Protein AF-A0AAW1NA05-F1 (afdb_monomer)

Organism: Popillia japonica (NCBI:txid7064)

Foldseek 3Di:
DPDPPPDDLVPDDQLPPLVSNLVNQLVVLLVVLQVVLVVCCVVPVPDPDPVVSVVSSCLRSVLSSVLSSQQSVQLSVVCVVVVDNDLVSNLRSQLRSLVSVCVSVVHPVSSVVSSVVSSVVSSVVSVCVVVVHDPPPDCPDPPCPDDPCNVVDDPDPPDDDPPPDDDDDD

Radius of gyration: 22.19 Å; Cα contacts (8 Å, |Δi|>4): 152; chains: 1; bounding box: 67×46×48 Å

pLDDT: mean 82.51, std 15.46, range [37.16, 96.31]

InterPro domains:
  IPR039205 NADH dehydrogenase [ubiquinone] 1 alpha subcomplex subunit 11 [PTHR21382] (1-162)

Mean predicted aligned error: 10.81 Å

Secondary structure (DSSP, 8-state):
----PPPPTTSS-TTS-HHHHHHHHHHHHHHHHHHHHHHHHHHS----SHHHHHHHHHHHHHHHHHHHHHHHHHHHHHHHHH----HHHHHHHHHHHHHHHHHHHT-HHHHHHHHHHHHHHHHHHHHHHHTT--SS----S--TTT-TTGGGS---TTPPPPTT-PPPP-

Nearest PDB structures (foldseek):
  8esz-assembly1_AM  TM=7.916E-01  e=1.408E-09  Drosophila melanogaster
  6zkd-assembly1_V  TM=8.979E-01  e=4.890E-07  Ovis aries
  8q0m-assembly1_Y  TM=9.214E-01  e=7.528E-07  Bos taurus
  7v2c-assembly1_V  TM=8.992E-01  e=1.105E-06  Sus scrofa
  5gup-assembly1_V  TM=8.717E-01  e=1.701E-06  Sus scrofa

Structure (mmCIF, N/CA/C/O backbone):
data_AF-A0AAW1NA05-F1
#
_entry.id   AF-A0AAW1NA05-F1
#
loop_
_atom_site.group_PDB
_atom_site.id
_atom_site.type_symbol
_atom_site.label_atom_id
_atom_site.label_alt_id
_atom_site.label_comp_id
_atom_site.label_asym_id
_atom_site.label_entity_id
_atom_site.label_seq_id
_atom_site.pdbx_PDB_ins_code
_atom_site.Cartn_x
_atom_site.Cartn_y
_atom_site.Cartn_z
_atom_site.occupancy
_atom_site.B_iso_or_equiv
_atom_site.auth_seq_id
_atom_site.auth_comp_id
_atom_site.auth_asym_id
_atom_site.auth_atom_id
_atom_site.pdbx_PDB_model_num
ATOM 1 N N . MET A 1 1 ? -20.607 -31.675 3.489 1.00 37.16 1 MET A N 1
ATOM 2 C CA . MET A 1 1 ? -19.294 -31.007 3.608 1.00 37.16 1 MET A CA 1
ATOM 3 C C . MET A 1 1 ? -19.595 -29.526 3.703 1.00 37.16 1 MET A C 1
ATOM 5 O O . MET A 1 1 ? -20.176 -29.009 2.763 1.00 37.16 1 MET A O 1
ATOM 9 N N . ALA A 1 2 ? -19.373 -28.896 4.859 1.00 44.84 2 ALA A N 1
ATOM 10 C CA . ALA A 1 2 ? -19.624 -27.464 5.003 1.00 44.84 2 ALA A CA 1
ATOM 11 C C . ALA A 1 2 ? -18.704 -26.717 4.028 1.00 44.84 2 ALA A C 1
ATOM 13 O O . ALA A 1 2 ? -17.492 -26.923 4.050 1.00 44.84 2 ALA A O 1
ATOM 14 N N . GLU A 1 3 ? -19.287 -25.933 3.129 1.00 52.38 3 GLU A N 1
ATOM 15 C CA . GLU A 1 3 ? -18.561 -25.106 2.172 1.00 52.38 3 GLU A CA 1
ATOM 16 C C . GLU A 1 3 ? -17.680 -24.122 2.959 1.00 52.38 3 GLU A C 1
ATOM 18 O O . GLU A 1 3 ? -18.185 -23.262 3.682 1.00 52.38 3 GLU A O 1
ATOM 23 N N . SER A 1 4 ? -16.354 -24.294 2.917 1.00 66.31 4 SER A N 1
ATOM 24 C CA . SER A 1 4 ? -15.445 -23.401 3.636 1.00 66.31 4 SER A CA 1
ATOM 25 C C . SER A 1 4 ? -15.425 -22.053 2.918 1.00 66.31 4 SER A C 1
ATOM 27 O O . SER A 1 4 ? -14.775 -21.917 1.877 1.00 66.31 4 SER A O 1
ATOM 29 N N . LYS A 1 5 ? -16.146 -21.061 3.449 1.00 75.38 5 LYS A N 1
ATOM 30 C CA . LYS A 1 5 ? -16.138 -19.692 2.919 1.00 75.38 5 LYS A CA 1
ATOM 31 C C . LYS A 1 5 ? -14.683 -19.192 2.821 1.00 75.38 5 LYS A C 1
ATOM 33 O O . LYS A 1 5 ? -13.939 -19.331 3.797 1.00 75.38 5 LYS A O 1
ATOM 38 N N . PRO A 1 6 ? -14.243 -18.639 1.674 1.00 81.88 6 PRO A N 1
ATOM 39 C CA . PRO A 1 6 ? -12.905 -18.074 1.567 1.00 81.88 6 PRO A CA 1
ATOM 40 C C . PRO A 1 6 ? -12.753 -16.917 2.561 1.00 81.88 6 PRO A C 1
ATOM 42 O O . PRO A 1 6 ? -13.629 -16.059 2.653 1.00 81.88 6 PRO A O 1
ATOM 45 N N . TYR A 1 7 ? -11.640 -16.908 3.297 1.00 85.94 7 TYR A N 1
ATOM 46 C CA . TYR A 1 7 ? -11.359 -15.897 4.316 1.00 85.94 7 TYR A CA 1
ATOM 47 C C . TYR A 1 7 ? -11.315 -14.495 3.703 1.00 85.94 7 TYR A C 1
ATOM 49 O O . TYR A 1 7 ? -10.561 -14.244 2.757 1.00 85.94 7 TYR A O 1
ATOM 57 N N . HIS A 1 8 ? -12.083 -13.577 4.275 1.00 86.44 8 HIS A N 1
ATOM 58 C CA . HIS A 1 8 ? -12.107 -12.171 3.915 1.00 86.44 8 HIS A CA 1
ATOM 59 C C . HIS A 1 8 ? -11.354 -11.324 4.949 1.00 86.44 8 HIS A C 1
ATOM 61 O O . HIS A 1 8 ? -11.224 -11.683 6.116 1.00 86.44 8 HIS A O 1
ATOM 67 N N . TYR A 1 9 ? -10.843 -10.164 4.529 1.00 84.94 9 TYR A N 1
ATOM 68 C CA . TYR A 1 9 ? -9.992 -9.319 5.377 1.00 84.94 9 TYR A CA 1
ATOM 69 C C . TYR A 1 9 ? -10.665 -8.893 6.697 1.00 84.94 9 TYR A C 1
ATOM 71 O O . TYR A 1 9 ? -10.001 -8.828 7.729 1.00 84.94 9 TYR A O 1
ATOM 79 N N . PHE A 1 10 ? -11.977 -8.636 6.660 1.00 86.19 10 PHE A N 1
ATOM 80 C CA . PHE A 1 10 ? -12.768 -8.173 7.808 1.00 86.19 10 PHE A CA 1
ATOM 81 C C . PHE A 1 10 ? -13.454 -9.303 8.599 1.00 86.19 10 PHE A C 1
ATOM 83 O O . PHE A 1 10 ? -14.293 -9.008 9.443 1.00 86.19 10 PHE A O 1
ATOM 90 N N . ASP A 1 11 ? -13.132 -10.577 8.341 1.00 87.25 11 ASP A N 1
ATOM 91 C CA . ASP A 1 11 ? -13.753 -11.701 9.066 1.00 87.25 11 ASP A CA 1
ATOM 92 C C . ASP A 1 11 ? -13.248 -11.828 10.518 1.00 87.25 11 ASP A C 1
ATOM 94 O O . ASP A 1 11 ? -13.945 -12.383 11.364 1.00 87.25 11 ASP A O 1
ATOM 98 N N . THR A 1 12 ? -12.054 -11.310 10.826 1.00 87.06 12 THR A N 1
ATOM 99 C CA . THR A 1 12 ? -11.485 -11.264 12.188 1.00 87.06 12 THR A CA 1
ATOM 100 C C . THR A 1 12 ? -11.279 -9.820 12.646 1.00 87.06 12 THR A C 1
ATOM 102 O O . THR A 1 12 ? -11.001 -8.942 11.813 1.00 87.06 12 THR A O 1
ATOM 105 N N . PRO A 1 13 ? -11.382 -9.539 13.961 1.00 86.44 13 PRO A N 1
ATOM 106 C CA . PRO A 1 13 ? -11.158 -8.196 14.486 1.00 86.44 13 PRO A CA 1
ATOM 107 C C . PRO A 1 13 ? -9.742 -7.698 14.161 1.00 86.44 13 PRO A C 1
ATOM 109 O O . PRO A 1 13 ? -8.812 -8.469 13.913 1.00 86.44 13 PRO A O 1
ATOM 112 N N . GLU A 1 14 ? -9.571 -6.380 14.077 1.00 82.88 14 GLU A N 1
ATOM 113 C CA . GLU A 1 14 ? -8.258 -5.769 13.832 1.00 82.88 14 GLU A CA 1
ATOM 114 C C . GLU A 1 14 ? -7.284 -6.105 14.975 1.00 82.88 14 GLU A C 1
ATOM 116 O O . GLU A 1 14 ? -7.664 -6.068 16.140 1.00 82.88 14 GLU A O 1
ATOM 121 N N . GLY A 1 15 ? -6.035 -6.448 14.642 1.00 83.00 15 GLY A N 1
ATOM 122 C CA . GLY A 1 15 ? -5.019 -6.914 15.601 1.00 83.00 15 GLY A CA 1
ATOM 123 C C . GLY A 1 15 ? -4.850 -8.438 15.666 1.00 83.00 15 GLY A C 1
ATOM 124 O O . GLY A 1 15 ? -3.761 -8.915 15.995 1.00 83.00 15 GLY A O 1
ATOM 125 N N . GLU A 1 16 ? -5.859 -9.207 15.253 1.00 87.25 16 GLU A N 1
ATOM 126 C CA . GLU A 1 16 ? -5.804 -10.673 15.214 1.00 87.25 16 GLU A CA 1
ATOM 127 C C . GLU A 1 16 ? -5.421 -11.221 13.831 1.00 87.25 16 GLU A C 1
ATOM 129 O O . GLU A 1 16 ? -5.659 -10.596 12.794 1.00 87.25 16 GLU A O 1
ATOM 134 N N . ASP A 1 17 ? -4.815 -12.417 13.820 1.00 87.75 17 ASP A N 1
ATOM 135 C CA . ASP A 1 17 ? -4.534 -13.201 12.608 1.00 87.75 17 ASP A CA 1
ATOM 136 C C . ASP A 1 17 ? -3.835 -12.407 11.477 1.00 87.75 17 ASP A C 1
ATOM 138 O O . ASP A 1 17 ? -4.120 -12.569 10.284 1.00 87.75 17 ASP A O 1
ATOM 142 N N . ILE A 1 18 ? -2.853 -11.572 11.849 1.00 88.25 18 ILE A N 1
ATOM 143 C CA . ILE A 1 18 ? -2.131 -10.651 10.946 1.00 88.25 18 ILE A CA 1
ATOM 144 C C . ILE A 1 18 ? -1.630 -11.365 9.686 1.00 88.25 18 ILE A C 1
ATOM 146 O O . ILE A 1 18 ? -1.773 -10.857 8.575 1.00 88.25 18 ILE A O 1
ATOM 150 N N . PHE A 1 19 ? -1.075 -12.568 9.841 1.00 90.44 19 PHE A N 1
ATOM 151 C CA . PHE A 1 19 ? -0.537 -13.338 8.723 1.00 90.44 19 PHE A CA 1
ATOM 152 C C . PHE A 1 19 ? -1.620 -13.771 7.723 1.00 90.44 19 PHE A C 1
ATOM 154 O O . PHE A 1 19 ? -1.406 -13.690 6.512 1.00 90.44 19 PHE A O 1
ATOM 161 N N . LYS A 1 20 ? -2.805 -14.181 8.196 1.00 89.88 20 LYS A N 1
ATOM 162 C CA . LYS A 1 20 ? -3.915 -14.565 7.310 1.00 89.88 20 LYS A CA 1
ATOM 163 C C . LYS A 1 20 ? -4.432 -13.350 6.545 1.00 89.88 20 LYS A C 1
ATOM 165 O O . LYS A 1 20 ? -4.576 -13.420 5.326 1.00 89.88 20 LYS A O 1
ATOM 170 N N . LYS A 1 21 ? -4.627 -12.219 7.235 1.00 91.50 21 LYS A N 1
ATOM 171 C CA . LYS A 1 21 ? -5.029 -10.948 6.609 1.00 91.50 21 LYS A CA 1
ATOM 172 C C . LYS A 1 21 ? -4.027 -10.492 5.556 1.00 91.50 21 LYS A C 1
ATOM 174 O O . LYS A 1 21 ? -4.422 -10.123 4.452 1.00 91.50 21 LYS A O 1
ATOM 179 N N . LEU A 1 22 ? -2.738 -10.586 5.874 1.00 93.06 22 LEU A N 1
ATOM 180 C CA . LEU A 1 22 ? -1.663 -10.269 4.946 1.00 93.06 22 LEU A CA 1
ATOM 181 C C . LEU A 1 22 ? -1.760 -11.131 3.683 1.00 93.06 22 LEU A C 1
ATOM 183 O O . LEU A 1 22 ? -1.787 -10.591 2.584 1.00 93.06 22 LEU A O 1
ATOM 187 N N . MET A 1 23 ? -1.883 -12.452 3.818 1.00 92.25 23 MET A N 1
ATOM 188 C CA . MET A 1 23 ? -1.957 -13.354 2.662 1.00 92.25 23 MET A CA 1
ATOM 189 C C . MET A 1 23 ? -3.191 -13.113 1.790 1.00 92.25 23 MET A C 1
ATOM 191 O O . MET A 1 23 ? -3.111 -13.221 0.566 1.00 92.25 23 MET A O 1
ATOM 195 N N . VAL A 1 24 ? -4.326 -12.756 2.392 1.00 92.75 24 VAL A N 1
ATOM 196 C CA . VAL A 1 24 ? -5.548 -12.428 1.645 1.00 92.75 24 VAL A CA 1
ATOM 197 C C . VAL A 1 24 ? -5.411 -11.123 0.872 1.00 92.75 24 VAL A C 1
ATOM 199 O O . VAL A 1 24 ? -5.868 -11.061 -0.263 1.00 92.75 24 VAL A O 1
ATOM 202 N N . VAL A 1 25 ? -4.732 -10.118 1.427 1.00 92.69 25 VAL A N 1
ATOM 203 C CA . VAL A 1 25 ? -4.464 -8.847 0.733 1.00 92.69 25 VAL A CA 1
ATOM 204 C C . VAL A 1 25 ? -3.377 -9.002 -0.329 1.00 92.69 25 VAL A C 1
ATOM 206 O O . VAL A 1 25 ? -3.474 -8.420 -1.407 1.00 92.69 25 VAL A O 1
ATOM 209 N N . LEU A 1 26 ? -2.351 -9.812 -0.071 1.00 93.75 26 LEU A N 1
ATOM 210 C CA . LEU A 1 26 ? -1.238 -9.986 -1.000 1.00 93.75 26 LEU A CA 1
ATOM 211 C C . LEU A 1 26 ? -1.642 -10.686 -2.298 1.00 93.75 26 LEU A C 1
ATOM 213 O O . LEU A 1 26 ? -1.096 -10.349 -3.342 1.00 93.75 26 LEU A O 1
ATOM 217 N N . LYS A 1 27 ? -2.606 -11.613 -2.273 1.00 92.19 27 LYS A N 1
ATOM 218 C CA . LYS A 1 27 ? -3.094 -12.302 -3.482 1.00 92.19 27 LYS A CA 1
ATOM 219 C C . LYS A 1 27 ? -3.587 -11.336 -4.578 1.00 92.19 27 LYS A C 1
ATOM 221 O O . LYS A 1 27 ? -3.027 -11.374 -5.675 1.00 92.19 27 LYS A O 1
ATOM 226 N N . PRO A 1 28 ? -4.584 -10.461 -4.332 1.00 92.56 28 PRO A N 1
ATOM 227 C CA . PRO A 1 28 ? -5.039 -9.507 -5.336 1.00 92.56 28 PRO A CA 1
ATOM 228 C C . PRO A 1 28 ? -3.969 -8.461 -5.664 1.00 92.56 28 PRO A C 1
ATOM 230 O O . PRO A 1 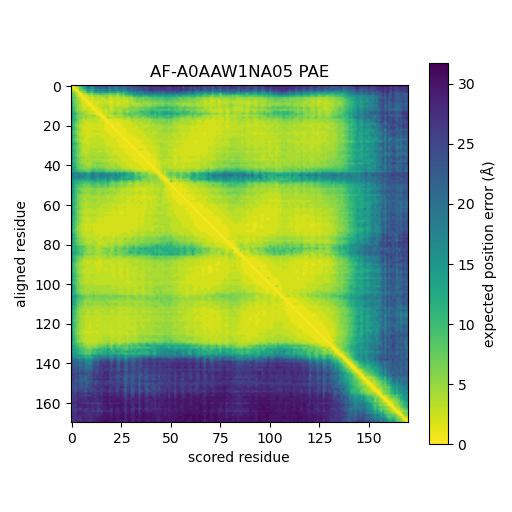28 ? -3.861 -8.071 -6.819 1.00 92.56 28 PRO A O 1
ATOM 233 N N . VAL A 1 29 ? -3.138 -8.044 -4.700 1.00 93.00 29 VAL A N 1
ATOM 234 C CA . VAL A 1 29 ? -2.062 -7.062 -4.942 1.00 93.00 29 VAL A CA 1
ATOM 235 C C . VAL A 1 29 ? -0.962 -7.621 -5.850 1.00 93.00 29 VAL A C 1
ATOM 237 O O . VAL A 1 29 ? -0.473 -6.933 -6.743 1.00 93.00 29 VAL A O 1
ATOM 240 N N . ALA A 1 30 ? -0.578 -8.881 -5.661 1.00 93.38 30 ALA A N 1
ATOM 241 C CA . ALA A 1 30 ? 0.377 -9.545 -6.538 1.00 93.38 30 ALA A CA 1
ATOM 242 C C . ALA A 1 30 ? -0.195 -9.677 -7.955 1.00 93.38 30 ALA A C 1
ATOM 244 O O . ALA A 1 30 ? 0.498 -9.380 -8.928 1.00 93.38 30 ALA A O 1
ATOM 245 N N . LEU A 1 31 ? -1.475 -10.049 -8.075 1.00 93.81 31 LEU A N 1
ATOM 246 C CA . LEU A 1 31 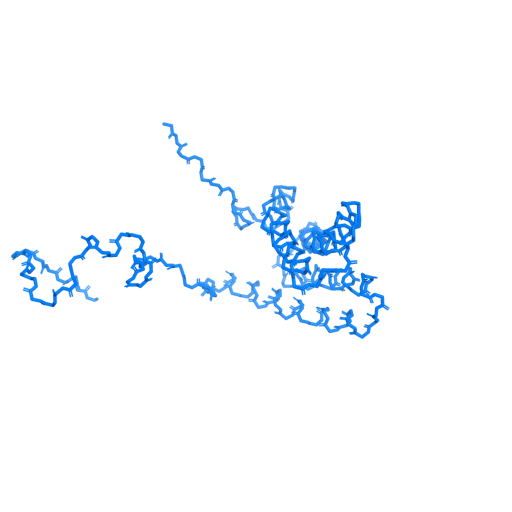? -2.152 -10.150 -9.366 1.00 93.81 31 LEU A CA 1
ATOM 247 C C . LEU A 1 31 ? -2.209 -8.799 -10.090 1.00 93.81 31 LEU A C 1
ATOM 249 O O . LEU A 1 31 ? -1.883 -8.732 -11.274 1.00 93.81 31 LEU A O 1
ATOM 253 N N . THR A 1 32 ? -2.567 -7.715 -9.396 1.00 92.75 32 THR A N 1
ATOM 254 C CA . THR A 1 32 ? -2.598 -6.373 -9.997 1.00 92.75 32 THR A CA 1
ATOM 255 C C . THR A 1 32 ? -1.205 -5.892 -10.386 1.00 92.75 32 THR A C 1
ATOM 257 O O . THR A 1 32 ? -1.051 -5.310 -11.457 1.00 92.75 32 THR A O 1
ATOM 260 N N . GLY A 1 33 ? -0.172 -6.189 -9.593 1.00 91.69 33 GLY A N 1
ATOM 261 C CA . GLY A 1 33 ? 1.212 -5.888 -9.955 1.00 91.69 33 GLY A CA 1
ATOM 262 C C . GLY A 1 33 ? 1.674 -6.633 -11.213 1.00 91.69 33 GLY A C 1
ATOM 263 O O . GLY A 1 33 ? 2.323 -6.043 -12.081 1.00 91.69 33 GLY A O 1
ATOM 264 N N . ILE A 1 34 ? 1.313 -7.912 -11.351 1.00 93.88 34 ILE A N 1
ATOM 265 C CA . ILE A 1 34 ? 1.615 -8.723 -12.542 1.00 93.88 34 ILE A CA 1
ATOM 266 C C . ILE A 1 34 ? 0.843 -8.195 -13.758 1.00 93.88 34 ILE A C 1
ATOM 268 O O . ILE A 1 34 ? 1.406 -8.067 -14.844 1.00 93.88 34 ILE A O 1
ATOM 272 N N . ALA A 1 35 ? -0.427 -7.829 -13.589 1.00 92.81 35 ALA A N 1
ATOM 273 C CA . ALA A 1 35 ? -1.224 -7.237 -14.659 1.00 92.81 35 ALA A CA 1
ATOM 274 C C . ALA A 1 35 ? -0.634 -5.893 -15.121 1.00 92.81 35 ALA A C 1
ATOM 276 O O . ALA A 1 35 ? -0.406 -5.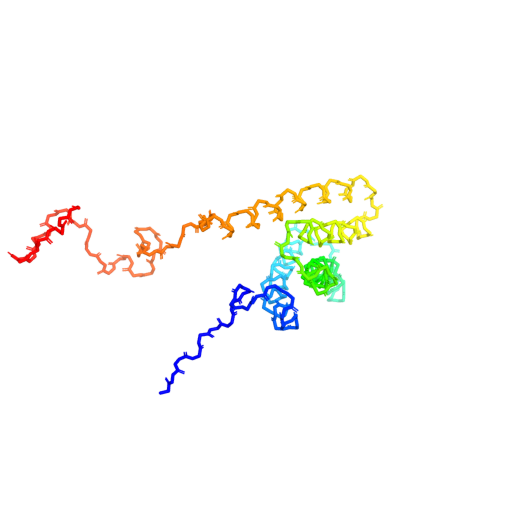696 -16.314 1.00 92.81 35 ALA A O 1
ATOM 277 N N . ALA A 1 36 ? -0.299 -5.001 -14.184 1.00 89.56 36 ALA A N 1
ATOM 278 C CA . ALA A 1 36 ? 0.292 -3.696 -14.479 1.00 89.56 36 ALA A CA 1
ATOM 279 C C . ALA A 1 36 ? 1.649 -3.818 -15.191 1.00 89.56 36 ALA A C 1
ATOM 281 O O . ALA A 1 36 ? 1.911 -3.121 -16.171 1.00 89.56 36 ALA A O 1
ATOM 282 N N . SER A 1 37 ? 2.501 -4.742 -14.743 1.00 90.44 37 SER A N 1
ATOM 283 C CA . SER A 1 37 ? 3.783 -5.012 -15.402 1.00 90.44 37 SER A CA 1
ATOM 284 C C . SER A 1 37 ? 3.613 -5.627 -16.790 1.00 90.44 37 SER A C 1
ATOM 286 O O . SER A 1 37 ? 4.344 -5.245 -17.701 1.00 90.44 37 SER A O 1
ATOM 288 N N . THR A 1 38 ? 2.614 -6.491 -16.989 1.00 91.00 38 THR A N 1
ATOM 289 C CA . THR A 1 38 ? 2.276 -7.035 -18.313 1.00 91.00 38 THR A CA 1
ATOM 290 C C . THR A 1 38 ? 1.865 -5.926 -19.276 1.00 91.00 38 THR A C 1
ATOM 292 O O . THR A 1 38 ? 2.415 -5.837 -20.371 1.00 91.00 38 THR A O 1
ATOM 295 N N . VAL A 1 39 ? 0.975 -5.023 -18.850 1.00 91.44 39 VAL A N 1
ATOM 296 C CA . VAL A 1 39 ? 0.585 -3.850 -19.651 1.00 91.44 39 VAL A CA 1
ATOM 297 C C . VAL A 1 39 ? 1.807 -2.998 -19.992 1.00 91.44 39 VAL A C 1
ATOM 299 O O . VAL A 1 39 ? 1.987 -2.618 -21.144 1.00 91.44 39 VAL A O 1
ATOM 302 N N . ASN A 1 40 ? 2.693 -2.744 -19.028 1.00 88.62 40 ASN A N 1
ATOM 303 C CA . ASN A 1 40 ? 3.899 -1.958 -19.274 1.00 88.62 40 ASN A CA 1
ATOM 304 C C . ASN A 1 40 ? 4.851 -2.621 -20.285 1.00 88.62 40 ASN A C 1
ATOM 306 O O . ASN A 1 40 ? 5.414 -1.938 -21.135 1.00 88.62 40 ASN A O 1
ATOM 310 N N . VAL A 1 41 ? 5.038 -3.940 -20.215 1.00 89.19 41 VAL A N 1
ATOM 311 C CA . VAL A 1 41 ? 5.906 -4.666 -21.154 1.00 89.19 41 VAL A CA 1
ATOM 312 C C . VAL A 1 41 ? 5.313 -4.690 -22.564 1.00 89.19 41 VAL A C 1
ATOM 314 O O . VAL A 1 41 ? 6.064 -4.534 -23.524 1.00 89.19 41 VAL A O 1
ATOM 317 N N . LEU A 1 42 ? 3.989 -4.832 -22.689 1.00 89.69 42 LEU A N 1
ATOM 318 C CA . LEU A 1 42 ? 3.294 -4.833 -23.979 1.00 89.69 42 LEU A CA 1
ATOM 319 C C . LEU A 1 42 ? 3.251 -3.441 -24.625 1.00 89.69 42 LEU A C 1
ATOM 321 O O . LEU A 1 42 ? 3.513 -3.317 -25.818 1.00 89.69 42 LEU A O 1
ATOM 325 N N . CYS A 1 43 ? 2.952 -2.394 -23.851 1.00 90.69 43 CYS A N 1
ATOM 326 C CA . CYS A 1 43 ? 2.859 -1.024 -24.362 1.00 90.69 43 CYS A CA 1
ATOM 327 C C . CYS A 1 43 ? 4.234 -0.382 -24.597 1.00 90.69 43 CYS A C 1
ATOM 329 O O . CYS A 1 43 ? 4.391 0.408 -25.526 1.00 90.69 43 CYS A O 1
ATOM 331 N N . PHE A 1 44 ? 5.234 -0.716 -23.773 1.00 86.31 44 PHE A N 1
ATOM 332 C CA . PHE A 1 44 ? 6.588 -0.162 -23.852 1.00 86.31 44 PHE A CA 1
ATOM 333 C C . PHE A 1 44 ? 7.634 -1.282 -23.971 1.00 86.31 44 PHE A C 1
ATOM 335 O O . PHE A 1 44 ? 8.336 -1.614 -22.998 1.00 86.31 44 PHE A O 1
ATOM 342 N N . PRO A 1 45 ? 7.780 -1.860 -25.178 1.00 77.12 45 PRO A N 1
ATOM 343 C CA . PRO A 1 45 ? 8.697 -2.961 -25.443 1.00 77.12 45 PRO A CA 1
ATOM 344 C C . PRO A 1 45 ? 10.147 -2.460 -25.514 1.00 77.12 45 PRO A C 1
ATOM 346 O O . PRO A 1 45 ? 10.751 -2.349 -26.575 1.00 77.12 45 PRO A O 1
ATOM 349 N N . THR A 1 46 ? 10.726 -2.125 -24.361 1.00 73.69 46 THR A N 1
ATOM 350 C CA . THR A 1 46 ? 12.145 -1.737 -24.248 1.00 73.69 46 THR A CA 1
ATOM 351 C C . THR A 1 46 ? 13.052 -2.868 -23.761 1.00 73.69 46 THR A C 1
ATOM 353 O O . THR A 1 46 ? 14.266 -2.718 -23.800 1.00 73.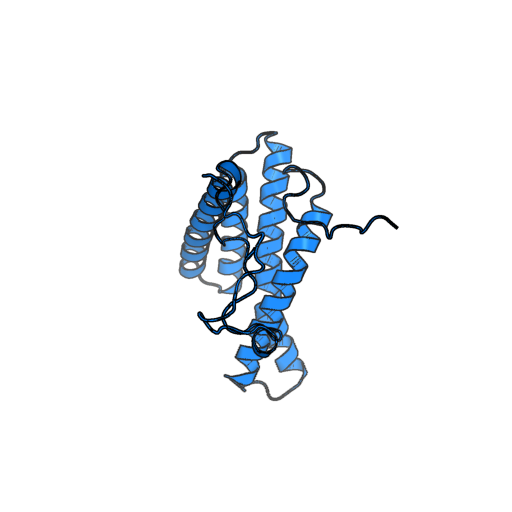69 46 THR A O 1
ATOM 356 N N . ALA A 1 47 ? 12.487 -3.994 -23.308 1.00 77.12 47 ALA A N 1
ATOM 357 C CA . ALA A 1 47 ? 13.261 -5.148 -22.842 1.00 77.12 47 ALA A CA 1
ATOM 358 C C . ALA A 1 47 ? 13.513 -6.110 -24.009 1.00 77.12 47 ALA A C 1
ATOM 360 O O . ALA A 1 47 ? 12.570 -6.487 -24.701 1.00 77.12 47 ALA A O 1
ATOM 361 N N . LYS A 1 48 ? 14.771 -6.503 -24.218 1.00 81.19 48 LYS A N 1
ATOM 362 C CA . LYS A 1 48 ? 15.186 -7.412 -25.301 1.00 81.19 48 LYS A CA 1
ATOM 363 C C . LYS A 1 48 ? 15.446 -8.832 -24.800 1.00 81.19 48 LYS A C 1
ATOM 365 O O . LYS A 1 48 ? 15.417 -9.772 -25.587 1.00 81.19 48 LYS A O 1
ATOM 370 N N . THR A 1 49 ? 15.663 -8.990 -23.494 1.00 89.19 49 THR A N 1
ATOM 371 C CA . THR A 1 49 ? 16.011 -10.271 -22.862 1.00 89.19 49 THR A CA 1
ATOM 372 C C . THR A 1 49 ? 14.971 -10.684 -21.818 1.00 89.19 49 THR A C 1
ATOM 374 O O . THR A 1 49 ? 14.422 -9.835 -21.116 1.00 89.19 49 THR A O 1
ATOM 377 N N . TYR A 1 50 ? 14.751 -11.991 -21.633 1.00 89.06 50 TYR A N 1
ATOM 378 C CA . TYR A 1 50 ? 13.841 -12.528 -20.605 1.00 89.06 50 TYR A CA 1
ATOM 379 C C . TYR A 1 50 ? 14.167 -12.046 -19.180 1.00 89.06 50 TYR A C 1
ATOM 381 O O . TYR A 1 50 ? 13.261 -11.783 -18.392 1.00 89.06 50 TYR A O 1
ATOM 389 N N . LEU A 1 51 ? 15.452 -11.871 -18.857 1.00 91.69 51 LEU A N 1
ATOM 390 C CA . LEU A 1 51 ? 15.889 -11.363 -17.554 1.00 91.69 51 LEU A CA 1
ATOM 391 C C . LEU A 1 51 ? 15.470 -9.901 -17.337 1.00 91.69 51 LEU A C 1
ATOM 393 O O . LEU A 1 51 ? 15.022 -9.542 -16.252 1.00 91.69 51 LEU A O 1
ATOM 397 N N . GLU A 1 52 ? 15.550 -9.066 -18.373 1.00 87.88 52 GLU A N 1
ATOM 398 C CA . GLU A 1 52 ? 15.112 -7.666 -18.311 1.00 87.88 52 GLU A CA 1
ATOM 399 C C . GLU A 1 52 ? 13.592 -7.560 -18.169 1.00 87.88 52 GLU A C 1
ATOM 401 O O . GLU A 1 52 ? 13.094 -6.695 -17.446 1.00 87.88 52 GLU A O 1
ATOM 406 N N . VAL A 1 53 ? 12.850 -8.463 -18.822 1.00 89.19 53 VAL A N 1
ATOM 407 C CA . VAL A 1 53 ? 11.402 -8.585 -18.633 1.00 89.19 53 VAL A CA 1
ATOM 408 C C . VAL A 1 53 ? 11.115 -8.900 -17.169 1.00 89.19 53 VAL A C 1
ATOM 410 O O . VAL A 1 53 ? 10.407 -8.138 -16.517 1.00 89.19 53 VAL A O 1
ATOM 413 N N . PHE A 1 54 ? 11.732 -9.941 -16.606 1.00 90.88 54 PHE A N 1
ATOM 414 C CA . PHE A 1 54 ? 11.541 -10.290 -15.198 1.00 90.88 54 PHE A CA 1
ATOM 415 C C . PHE A 1 54 ? 11.920 -9.145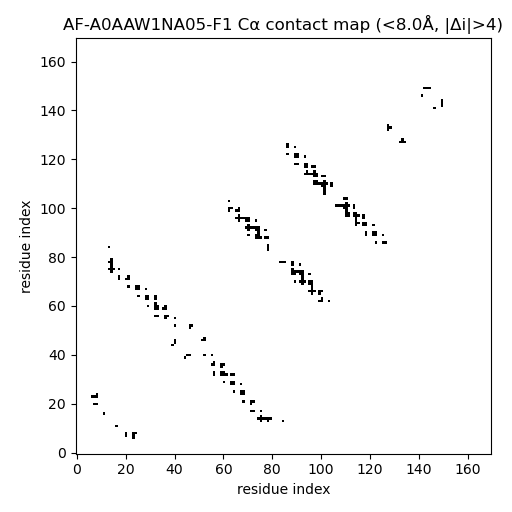 -14.244 1.00 90.88 54 PHE A C 1
ATOM 417 O O . PHE A 1 54 ? 11.181 -8.850 -13.305 1.00 90.88 54 PHE A O 1
ATOM 424 N N . GLY A 1 55 ? 13.015 -8.433 -14.526 1.00 91.12 55 GLY A N 1
ATOM 425 C CA . GLY A 1 55 ? 13.422 -7.245 -13.774 1.00 91.12 55 GLY A CA 1
ATOM 426 C C . GLY A 1 55 ? 12.351 -6.150 -13.757 1.00 91.12 55 GLY A C 1
ATOM 427 O O . GLY A 1 55 ? 12.088 -5.565 -12.708 1.00 91.12 55 GLY A O 1
ATOM 428 N N . LYS A 1 56 ? 11.659 -5.916 -14.879 1.00 87.38 56 LYS A N 1
ATOM 429 C CA . LYS A 1 56 ? 10.521 -4.983 -14.935 1.00 87.38 56 LYS A CA 1
ATOM 430 C C . LYS A 1 56 ? 9.318 -5.477 -14.142 1.00 87.38 56 LYS A C 1
ATOM 432 O O . LYS A 1 56 ? 8.691 -4.682 -13.447 1.00 87.38 56 LYS A O 1
ATOM 437 N N . TYR A 1 57 ? 8.999 -6.769 -14.220 1.00 92.81 57 TYR A N 1
ATOM 438 C CA . TYR A 1 57 ? 7.926 -7.351 -13.410 1.00 92.81 57 TYR A CA 1
ATOM 439 C C . TYR A 1 57 ? 8.204 -7.146 -11.921 1.00 92.81 57 TYR A C 1
ATOM 441 O O . TYR A 1 57 ? 7.347 -6.629 -11.204 1.00 92.81 57 TYR A O 1
ATOM 449 N N . ALA A 1 58 ? 9.420 -7.457 -11.470 1.00 92.50 58 ALA A N 1
ATOM 450 C CA . ALA A 1 58 ? 9.856 -7.228 -10.097 1.00 92.50 58 ALA A CA 1
ATOM 451 C C . ALA A 1 58 ? 9.792 -5.740 -9.708 1.00 92.50 58 ALA A C 1
ATOM 453 O O . ALA A 1 58 ? 9.305 -5.406 -8.629 1.00 92.50 58 ALA A O 1
ATOM 454 N N . TYR A 1 59 ? 10.213 -4.839 -10.601 1.00 90.69 59 TYR A N 1
ATOM 455 C CA . TYR A 1 59 ? 10.236 -3.398 -10.346 1.00 90.69 59 TYR A CA 1
ATOM 456 C C . TYR A 1 59 ? 8.856 -2.805 -10.027 1.00 90.69 59 TYR A C 1
ATOM 458 O O . TYR A 1 59 ? 8.783 -1.901 -9.203 1.00 90.69 59 TYR A O 1
ATOM 466 N N . PHE A 1 60 ? 7.773 -3.307 -10.631 1.00 90.25 60 PHE A N 1
ATOM 467 C CA . PHE A 1 60 ? 6.409 -2.837 -10.341 1.00 90.25 60 PHE A CA 1
ATOM 468 C C . PHE A 1 60 ? 5.706 -3.641 -9.245 1.00 90.25 60 PHE A C 1
ATOM 470 O O . PHE A 1 60 ? 4.981 -3.075 -8.430 1.00 90.25 60 PHE A O 1
ATOM 477 N N . THR A 1 61 ? 5.902 -4.959 -9.213 1.00 93.06 61 THR A N 1
ATOM 478 C CA . THR A 1 61 ? 5.210 -5.839 -8.258 1.00 93.06 61 THR A CA 1
ATOM 479 C C . THR A 1 61 ? 5.732 -5.674 -6.835 1.00 93.06 61 THR A C 1
ATOM 481 O O . THR A 1 61 ? 4.933 -5.555 -5.908 1.00 93.06 61 THR A O 1
AT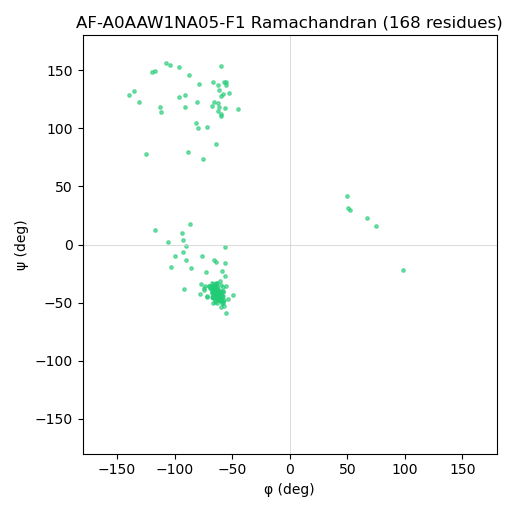OM 484 N N . LEU A 1 62 ? 7.054 -5.627 -6.640 1.00 93.31 62 LEU A N 1
ATOM 485 C CA . LEU A 1 62 ? 7.656 -5.611 -5.305 1.00 93.31 62 LEU A CA 1
ATOM 486 C C . LEU A 1 62 ? 7.268 -4.381 -4.475 1.00 93.31 62 LEU A C 1
ATOM 488 O O . LEU A 1 62 ? 6.903 -4.563 -3.314 1.00 93.31 62 LEU A O 1
ATOM 492 N N . PRO A 1 63 ? 7.278 -3.148 -5.013 1.00 92.88 63 PRO A N 1
ATOM 493 C CA . PRO A 1 63 ? 6.847 -1.978 -4.253 1.00 92.88 63 PRO A CA 1
ATOM 494 C C . PRO A 1 63 ? 5.366 -2.025 -3.890 1.00 92.88 63 PRO A C 1
ATOM 496 O O . PRO A 1 63 ? 5.013 -1.625 -2.787 1.00 92.88 63 PRO A O 1
ATOM 499 N N . LEU A 1 64 ? 4.502 -2.537 -4.775 1.00 93.44 64 LEU A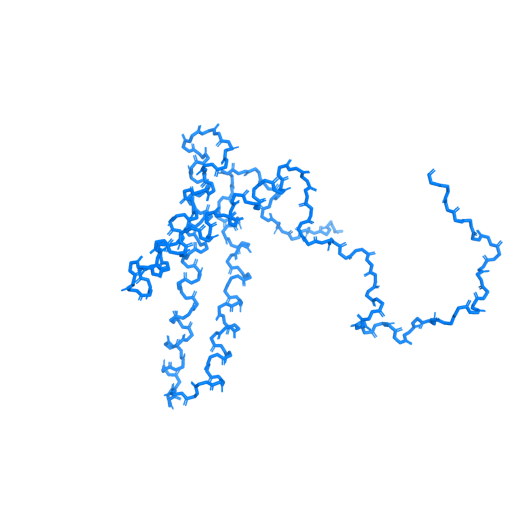 N 1
ATOM 500 C CA . LEU A 1 64 ? 3.067 -2.677 -4.502 1.00 93.44 64 LEU A CA 1
ATOM 501 C C . LEU A 1 64 ? 2.805 -3.674 -3.369 1.00 93.44 64 LEU A C 1
ATOM 503 O O . LEU A 1 64 ? 2.081 -3.368 -2.423 1.00 93.44 64 LEU A O 1
ATOM 507 N N . VAL A 1 65 ? 3.439 -4.847 -3.440 1.00 95.00 65 VAL A N 1
ATOM 508 C CA . VAL A 1 65 ? 3.395 -5.877 -2.391 1.00 95.00 65 VAL A CA 1
ATOM 509 C C . VAL A 1 65 ? 3.967 -5.323 -1.084 1.00 95.00 65 VAL A C 1
ATOM 511 O O . VAL A 1 65 ? 3.348 -5.471 -0.032 1.00 95.00 65 VAL A O 1
ATOM 514 N N . GLY A 1 66 ? 5.110 -4.635 -1.144 1.00 94.50 66 GLY A N 1
ATOM 515 C CA . GLY A 1 66 ? 5.753 -4.000 0.004 1.00 94.50 66 GLY A CA 1
ATOM 516 C C . GLY A 1 66 ? 4.847 -2.970 0.680 1.00 94.50 66 GLY A C 1
ATOM 517 O O . GLY A 1 66 ? 4.601 -3.064 1.880 1.00 94.50 66 GLY A O 1
ATOM 518 N N . ALA A 1 67 ? 4.278 -2.049 -0.094 1.00 95.19 67 ALA A N 1
ATOM 519 C CA . ALA A 1 67 ? 3.360 -1.017 0.378 1.00 95.19 67 ALA A CA 1
ATOM 520 C C . ALA A 1 67 ? 2.106 -1.620 1.041 1.00 95.19 67 ALA A C 1
ATOM 522 O O . ALA A 1 67 ? 1.779 -1.281 2.180 1.00 95.19 67 ALA A O 1
ATOM 523 N N . ALA A 1 68 ? 1.460 -2.590 0.384 1.00 94.00 68 ALA A N 1
ATOM 524 C CA . ALA A 1 68 ? 0.292 -3.278 0.933 1.00 94.00 68 ALA A CA 1
ATOM 525 C C . ALA A 1 68 ? 0.618 -4.059 2.216 1.00 94.00 68 ALA A C 1
ATOM 527 O O . ALA A 1 68 ? -0.142 -4.017 3.184 1.00 94.00 68 ALA A O 1
ATOM 528 N N . SER A 1 69 ? 1.764 -4.745 2.250 1.00 95.56 69 SER A N 1
ATOM 529 C CA . SER A 1 69 ? 2.202 -5.486 3.434 1.00 95.56 69 SER A CA 1
ATOM 530 C C . SER A 1 69 ? 2.465 -4.564 4.621 1.00 95.56 69 SER A C 1
ATOM 532 O O . SER A 1 69 ? 1.975 -4.828 5.718 1.00 95.56 69 SER A O 1
ATOM 534 N N . ALA A 1 70 ? 3.152 -3.441 4.397 1.00 95.81 70 ALA A N 1
ATOM 535 C CA . ALA A 1 70 ? 3.418 -2.455 5.431 1.00 95.81 70 ALA A CA 1
ATOM 536 C C . ALA A 1 70 ? 2.124 -1.854 5.977 1.00 95.81 70 ALA A C 1
ATOM 538 O O . ALA A 1 70 ? 1.989 -1.720 7.190 1.00 95.81 70 ALA A O 1
ATOM 539 N N . PHE A 1 71 ? 1.152 -1.569 5.105 1.00 95.12 71 PHE A N 1
ATOM 540 C CA . PHE A 1 71 ? -0.161 -1.097 5.526 1.00 95.12 71 PHE A CA 1
ATOM 541 C C . PHE A 1 71 ? -0.837 -2.075 6.495 1.00 95.12 71 PHE A C 1
ATOM 543 O O . PHE A 1 71 ? -1.230 -1.669 7.587 1.00 95.12 71 PHE A O 1
ATOM 550 N N . VAL A 1 72 ? -0.948 -3.355 6.117 1.00 93.75 72 VAL A N 1
ATOM 551 C CA . VAL A 1 72 ? -1.619 -4.386 6.930 1.00 93.75 72 VAL A CA 1
ATOM 552 C C . VAL A 1 72 ? -0.877 -4.624 8.242 1.00 93.75 72 VAL A C 1
ATOM 554 O O . VAL A 1 72 ? -1.497 -4.691 9.301 1.00 93.75 72 VAL A O 1
ATOM 557 N N . ILE A 1 73 ? 0.449 -4.736 8.190 1.00 94.62 73 ILE A N 1
ATOM 558 C CA . ILE A 1 73 ? 1.264 -5.013 9.373 1.00 94.62 73 ILE A CA 1
ATOM 559 C C . ILE A 1 73 ? 1.171 -3.848 10.358 1.00 94.62 73 ILE A C 1
ATOM 561 O O . ILE A 1 73 ? 0.886 -4.065 11.530 1.00 94.62 73 ILE A O 1
ATOM 565 N N . ILE A 1 74 ? 1.362 -2.611 9.902 1.00 94.81 74 ILE A N 1
ATOM 566 C CA . ILE A 1 74 ? 1.428 -1.448 10.795 1.00 94.81 74 ILE A CA 1
ATOM 567 C C . ILE A 1 74 ? 0.051 -1.085 11.344 1.00 94.81 74 ILE A C 1
ATOM 569 O O . ILE A 1 74 ? -0.047 -0.723 12.516 1.00 94.81 74 ILE A O 1
ATOM 573 N N . SER A 1 75 ? -1.018 -1.231 10.558 1.00 93.00 75 SER A N 1
ATOM 574 C CA . SER A 1 75 ? -2.374 -0.989 11.058 1.00 93.00 75 SER A CA 1
ATOM 575 C C . SER A 1 75 ? -2.756 -1.981 12.161 1.00 93.00 75 SER A C 1
ATOM 577 O O . SER A 1 75 ? -3.241 -1.559 13.212 1.00 93.00 75 SER A O 1
ATOM 579 N N . ASN A 1 76 ? -2.461 -3.274 11.983 1.00 90.81 76 ASN A N 1
ATOM 580 C CA . ASN A 1 76 ? -2.769 -4.306 12.976 1.00 90.81 76 ASN A CA 1
ATOM 581 C C . ASN A 1 76 ? -1.826 -4.249 14.191 1.00 90.81 76 ASN A C 1
ATOM 583 O O . ASN A 1 76 ? -2.280 -4.380 15.326 1.00 90.81 76 ASN A O 1
ATOM 587 N N . LEU A 1 77 ? -0.529 -3.984 13.990 1.00 90.81 77 LEU A N 1
ATOM 588 C CA . LEU A 1 77 ? 0.408 -3.761 15.098 1.00 90.81 77 LEU A CA 1
ATOM 589 C C . LEU A 1 77 ? 0.030 -2.523 15.917 1.00 90.81 77 LEU A C 1
ATOM 591 O O . LEU A 1 77 ? 0.132 -2.551 17.140 1.00 90.81 77 LEU A O 1
ATOM 595 N N . GLY A 1 78 ? -0.449 -1.459 15.266 1.00 89.31 78 GLY A N 1
ATOM 596 C CA . GLY A 1 78 ? -0.945 -0.263 15.942 1.00 89.31 78 GLY A CA 1
ATOM 597 C C . GLY A 1 78 ? -2.113 -0.567 16.881 1.00 89.31 78 GLY A C 1
ATOM 598 O O . GLY A 1 78 ? -2.140 -0.059 18.002 1.00 89.31 78 GLY A O 1
ATOM 599 N N . VAL A 1 79 ? -3.030 -1.449 16.466 1.00 90.44 79 VAL A N 1
ATOM 600 C CA . VAL A 1 79 ? -4.131 -1.925 17.320 1.00 90.44 79 VAL A CA 1
ATOM 601 C C . VAL A 1 79 ? -3.599 -2.757 18.483 1.00 90.44 79 VAL A C 1
ATOM 603 O O . VAL A 1 79 ? -3.959 -2.476 19.621 1.00 90.44 79 VAL A O 1
ATOM 606 N N . ASN A 1 80 ? -2.682 -3.698 18.243 1.00 88.44 80 ASN A N 1
ATOM 607 C CA . ASN A 1 80 ? -2.095 -4.515 19.312 1.00 88.44 80 ASN A CA 1
ATOM 608 C C . ASN A 1 80 ? -1.296 -3.690 20.329 1.00 88.44 80 ASN A C 1
ATOM 610 O O . ASN A 1 80 ? -1.283 -4.006 21.515 1.00 88.44 80 ASN A O 1
ATOM 614 N N . TYR A 1 81 ? -0.647 -2.611 19.897 1.00 90.25 81 TYR A N 1
ATOM 615 C CA . TYR A 1 81 ? 0.089 -1.739 20.807 1.00 90.25 81 TYR A CA 1
ATOM 616 C C . TYR A 1 81 ? -0.835 -0.804 21.596 1.00 90.25 81 TYR A C 1
ATOM 618 O O . TYR A 1 81 ? -0.652 -0.608 22.795 1.00 90.25 81 TYR A O 1
ATOM 626 N N . ARG A 1 82 ? -1.839 -0.213 20.937 1.00 87.19 82 ARG A N 1
ATOM 627 C CA . ARG A 1 82 ? -2.725 0.786 21.559 1.00 87.19 82 ARG A CA 1
ATOM 628 C C . ARG A 1 82 ? -3.963 0.192 22.220 1.00 87.19 82 ARG A C 1
ATOM 630 O O . ARG A 1 82 ? -4.641 0.922 22.938 1.00 87.19 82 ARG A O 1
ATOM 637 N N . GLN A 1 83 ? -4.270 -1.077 21.948 1.00 87.00 83 GLN A N 1
ATOM 638 C CA . GLN A 1 83 ? -5.479 -1.787 22.383 1.00 87.00 83 GLN A CA 1
ATOM 639 C C . GLN A 1 83 ? -6.768 -1.002 22.063 1.00 87.00 83 GLN A C 1
ATOM 641 O O . GLN A 1 83 ? -7.748 -1.037 22.802 1.00 87.00 83 GLN A O 1
ATOM 646 N N . LYS A 1 84 ? -6.742 -0.228 20.969 1.00 86.69 84 LYS A N 1
ATOM 647 C CA . LYS A 1 84 ? -7.831 0.648 20.512 1.00 86.69 84 LYS A CA 1
ATOM 648 C C . LYS A 1 84 ? -7.961 0.558 19.001 1.00 86.69 84 LYS A C 1
ATOM 650 O O . LYS A 1 84 ? -6.971 0.756 18.292 1.00 86.69 84 LYS A O 1
ATOM 655 N N . ASP A 1 85 ? -9.175 0.312 18.517 1.00 83.75 85 ASP A N 1
ATOM 656 C CA . ASP A 1 85 ? -9.493 0.307 17.087 1.00 83.75 85 ASP A CA 1
ATOM 657 C C . ASP A 1 85 ? -9.893 1.712 16.606 1.00 83.75 85 ASP A C 1
ATOM 659 O O . ASP A 1 85 ? -11.069 2.045 16.455 1.00 83.75 85 ASP A O 1
ATOM 663 N N . ASP A 1 86 ? -8.881 2.552 16.377 1.00 84.88 86 ASP A N 1
ATOM 664 C CA . ASP A 1 86 ? -9.049 3.924 15.898 1.00 84.88 86 ASP A CA 1
ATOM 665 C C . ASP A 1 86 ? -8.619 4.081 14.432 1.00 84.88 86 ASP A C 1
ATOM 667 O O . ASP A 1 86 ? -7.703 3.415 13.936 1.00 84.88 86 ASP A O 1
ATOM 671 N N . LYS A 1 87 ? -9.170 5.105 13.764 1.00 90.75 87 LYS A N 1
ATOM 672 C CA . LYS A 1 87 ? -8.753 5.528 12.410 1.00 90.75 87 LYS A CA 1
ATOM 673 C C . LYS A 1 87 ? -7.258 5.863 12.326 1.00 90.75 87 LYS A C 1
ATOM 675 O O . LYS A 1 87 ? -6.648 5.709 11.274 1.00 90.75 87 LYS A O 1
ATOM 680 N N . LEU A 1 88 ? -6.652 6.276 13.438 1.00 90.69 88 LEU A N 1
ATOM 681 C CA . LEU A 1 88 ? -5.232 6.624 13.527 1.00 90.69 88 LEU A CA 1
ATOM 682 C C . LEU A 1 88 ? -4.297 5.454 13.187 1.00 90.69 88 LEU A C 1
ATOM 684 O O . LEU A 1 88 ? -3.230 5.678 12.624 1.00 90.69 88 LEU A O 1
ATOM 688 N N . ASN A 1 89 ? -4.694 4.211 13.473 1.00 92.38 89 ASN A N 1
ATOM 689 C CA . ASN A 1 89 ? -3.866 3.044 13.151 1.00 92.38 89 ASN A CA 1
ATOM 690 C C . ASN A 1 89 ? -3.817 2.814 11.632 1.00 92.38 89 ASN A C 1
ATOM 692 O O . ASN A 1 89 ? -2.775 2.485 11.069 1.00 92.38 89 ASN A O 1
ATOM 696 N N . TRP A 1 90 ? -4.934 3.077 10.951 1.00 92.31 90 TRP A N 1
ATOM 697 C CA . TRP A 1 90 ? -5.024 3.040 9.492 1.00 92.31 90 TRP A CA 1
ATOM 698 C C . TRP A 1 90 ? -4.251 4.191 8.843 1.00 92.31 90 TRP A C 1
ATOM 700 O O . TRP A 1 90 ? -3.610 3.987 7.815 1.00 92.31 90 TRP A O 1
ATOM 710 N N . VAL A 1 91 ? -4.239 5.374 9.468 1.00 94.44 91 VAL A N 1
ATOM 711 C CA . VAL A 1 91 ? -3.382 6.497 9.050 1.00 94.44 91 VAL A CA 1
ATOM 712 C C . VAL A 1 91 ? -1.902 6.116 9.149 1.00 94.44 91 VAL A C 1
ATOM 714 O O . VAL A 1 91 ? -1.159 6.321 8.195 1.00 94.44 91 VAL A O 1
ATOM 717 N N . ALA A 1 92 ? -1.471 5.508 10.258 1.00 94.69 92 ALA A N 1
ATOM 718 C CA . ALA A 1 92 ? -0.085 5.065 10.424 1.00 94.69 92 ALA A CA 1
ATOM 719 C C . ALA A 1 92 ? 0.323 4.028 9.362 1.00 94.69 92 ALA A C 1
ATOM 721 O O . ALA A 1 92 ? 1.383 4.156 8.747 1.00 94.69 92 ALA A O 1
ATOM 722 N N . GLY A 1 93 ? -0.547 3.049 9.085 1.00 93.88 93 GLY A N 1
ATOM 723 C CA . GLY A 1 93 ? -0.335 2.090 7.998 1.00 93.88 93 GLY A CA 1
ATOM 724 C C . GLY A 1 93 ? -0.245 2.765 6.625 1.00 93.88 93 GLY A C 1
ATOM 725 O O . GLY A 1 93 ? 0.618 2.418 5.818 1.00 93.88 93 GLY A O 1
ATOM 726 N N . ALA A 1 94 ? -1.097 3.759 6.358 1.00 95.06 94 ALA A N 1
ATOM 727 C CA . ALA A 1 94 ? -1.109 4.489 5.092 1.00 95.06 94 ALA A CA 1
ATOM 728 C C . ALA A 1 94 ? 0.156 5.331 4.881 1.00 95.06 94 ALA A C 1
ATOM 730 O O . ALA A 1 94 ? 0.718 5.323 3.786 1.00 95.06 94 ALA A O 1
ATOM 731 N N . LEU A 1 95 ? 0.638 6.004 5.930 1.00 95.56 95 LEU A N 1
ATOM 732 C CA . LEU A 1 95 ? 1.887 6.765 5.892 1.00 95.56 95 LEU A CA 1
ATOM 733 C C . LEU A 1 95 ? 3.089 5.860 5.614 1.00 95.56 95 LEU A C 1
ATOM 735 O O . LEU A 1 95 ? 3.936 6.197 4.790 1.00 95.56 95 LEU A O 1
ATOM 739 N N . ALA A 1 96 ? 3.147 4.689 6.244 1.00 95.56 96 ALA A N 1
ATOM 740 C CA . ALA A 1 96 ? 4.225 3.740 6.000 1.00 95.56 96 ALA A CA 1
ATOM 741 C C . ALA A 1 96 ? 4.194 3.156 4.579 1.00 95.56 96 ALA A C 1
ATOM 743 O O . ALA A 1 96 ? 5.229 3.065 3.920 1.00 95.56 96 ALA A O 1
ATOM 744 N N . SER A 1 97 ? 3.003 2.827 4.073 1.00 94.88 97 SER A N 1
ATOM 745 C CA . SER A 1 97 ? 2.803 2.421 2.678 1.00 94.88 97 SER A CA 1
ATOM 746 C C . SER A 1 97 ? 3.250 3.515 1.696 1.00 94.88 97 SER A C 1
ATOM 748 O O . SER A 1 97 ? 3.975 3.245 0.738 1.00 94.88 97 SER A O 1
ATOM 750 N N . GLY A 1 98 ? 2.885 4.775 1.959 1.00 93.00 98 GLY A N 1
ATOM 751 C CA . GLY A 1 98 ? 3.298 5.921 1.146 1.00 93.00 98 GLY A CA 1
ATOM 752 C C . GLY A 1 98 ? 4.808 6.170 1.183 1.00 93.00 98 GLY A C 1
ATOM 753 O O . GLY A 1 98 ? 5.406 6.466 0.148 1.00 93.00 98 GLY A O 1
ATOM 754 N N . ALA A 1 99 ? 5.453 5.954 2.332 1.00 94.12 99 ALA A N 1
ATOM 755 C CA . ALA A 1 99 ? 6.905 6.045 2.464 1.00 94.12 99 ALA A CA 1
ATOM 756 C C . ALA A 1 99 ? 7.634 5.011 1.588 1.00 94.12 99 ALA A C 1
ATOM 758 O O . ALA A 1 99 ? 8.643 5.345 0.966 1.00 94.12 99 ALA A O 1
ATOM 759 N N . ILE A 1 100 ? 7.101 3.789 1.462 1.00 94.38 100 ILE A N 1
ATOM 760 C CA . ILE A 1 100 ? 7.655 2.761 0.563 1.00 94.38 100 ILE A CA 1
ATOM 761 C C . ILE A 1 100 ? 7.557 3.205 -0.898 1.00 94.38 100 ILE A C 1
ATOM 763 O O . ILE A 1 100 ? 8.526 3.080 -1.646 1.00 94.38 100 ILE A O 1
ATOM 767 N N . VAL A 1 101 ? 6.424 3.784 -1.304 1.00 93.25 101 VAL A N 1
ATOM 768 C CA . VAL A 1 101 ? 6.258 4.332 -2.660 1.00 93.25 101 VAL A CA 1
ATOM 769 C C . VAL A 1 101 ? 7.204 5.514 -2.905 1.00 93.25 101 VAL A C 1
ATOM 771 O O . VAL A 1 101 ? 7.793 5.618 -3.982 1.00 93.25 101 VAL A O 1
ATOM 774 N N . GLY A 1 102 ? 7.421 6.371 -1.906 1.00 91.69 102 GLY A N 1
ATOM 775 C CA . GLY A 1 102 ? 8.413 7.449 -1.967 1.00 91.69 102 GLY A CA 1
ATOM 776 C C . GLY A 1 102 ? 9.845 6.928 -2.125 1.00 91.69 102 GLY A C 1
ATOM 777 O O . GLY A 1 102 ? 10.604 7.435 -2.952 1.00 91.69 102 GLY A O 1
ATOM 778 N N . ALA A 1 103 ? 10.200 5.868 -1.396 1.00 93.62 103 ALA A N 1
ATOM 779 C CA . ALA A 1 103 ? 11.506 5.222 -1.506 1.00 93.62 103 ALA A CA 1
ATOM 780 C C . ALA A 1 103 ? 11.698 4.547 -2.874 1.00 93.62 103 ALA A C 1
ATOM 782 O O . ALA A 1 103 ? 12.768 4.652 -3.473 1.00 93.62 103 ALA A O 1
ATOM 783 N N . TRP A 1 104 ? 10.651 3.910 -3.406 1.00 92.88 104 TRP A N 1
ATOM 784 C CA . TRP A 1 104 ? 10.676 3.283 -4.727 1.00 92.88 104 TRP A CA 1
ATOM 785 C C . TRP A 1 104 ? 10.822 4.301 -5.864 1.00 92.88 104 TRP A C 1
ATOM 787 O O . TRP A 1 104 ? 11.654 4.121 -6.753 1.00 92.88 104 TRP A O 1
ATOM 797 N N . THR A 1 105 ? 10.059 5.395 -5.814 1.00 92.44 105 THR A N 1
ATOM 798 C CA . THR A 1 105 ? 10.122 6.469 -6.822 1.00 92.44 105 THR A CA 1
ATOM 799 C C . THR A 1 105 ? 11.349 7.368 -6.662 1.00 92.44 105 THR A C 1
ATOM 801 O O . THR A 1 105 ? 11.630 8.175 -7.546 1.00 92.44 105 THR A O 1
ATOM 804 N N . ARG A 1 106 ? 12.091 7.232 -5.551 1.00 92.19 106 ARG A N 1
ATOM 805 C CA . ARG A 1 106 ? 13.244 8.070 -5.173 1.00 92.19 106 ARG A CA 1
ATOM 806 C C . ARG A 1 106 ? 12.920 9.570 -5.190 1.00 92.19 106 ARG A C 1
ATOM 808 O O . ARG A 1 106 ? 13.794 10.394 -5.446 1.00 92.19 106 ARG A O 1
ATOM 815 N N . SER A 1 107 ? 11.663 9.927 -4.924 1.00 91.38 107 SER A N 1
ATOM 816 C CA . SER A 1 107 ? 11.181 11.307 -4.946 1.00 91.38 107 SER A CA 1
ATOM 817 C C . SER A 1 107 ? 10.393 11.615 -3.681 1.00 91.38 107 SER A C 1
ATOM 819 O O . SER A 1 107 ? 9.386 10.976 -3.370 1.00 91.38 107 SER A O 1
ATOM 821 N N . THR A 1 108 ? 10.841 12.643 -2.961 1.00 91.31 108 THR A N 1
ATOM 822 C CA . THR A 1 108 ? 10.178 13.129 -1.744 1.00 91.31 108 THR A CA 1
ATOM 823 C C . THR A 1 108 ? 8.804 13.715 -2.047 1.00 91.31 108 THR A C 1
ATOM 825 O O . THR A 1 108 ? 7.869 13.527 -1.273 1.00 91.31 108 THR A O 1
ATOM 828 N N . GLN A 1 109 ? 8.651 14.384 -3.191 1.00 92.25 109 GLN A N 1
ATOM 829 C CA . GLN A 1 109 ? 7.376 14.960 -3.614 1.00 92.25 109 GLN A CA 1
ATOM 830 C C . GLN A 1 109 ? 6.354 13.861 -3.915 1.00 92.25 109 GLN A C 1
ATOM 832 O O . GLN A 1 109 ? 5.254 13.883 -3.365 1.00 92.25 109 GLN A O 1
ATOM 837 N N . ALA A 1 110 ? 6.737 12.867 -4.725 1.00 90.06 110 ALA A N 1
ATOM 838 C CA . ALA A 1 110 ? 5.861 11.744 -5.057 1.00 90.06 110 ALA A CA 1
ATOM 839 C C . ALA A 1 110 ? 5.466 10.947 -3.803 1.00 90.06 110 ALA A C 1
ATOM 841 O O . ALA A 1 110 ? 4.297 10.600 -3.644 1.00 90.06 110 ALA A O 1
ATOM 842 N N . GLY A 1 111 ? 6.410 10.737 -2.877 1.00 90.81 111 GLY A N 1
ATOM 843 C CA . GLY A 1 111 ? 6.143 10.118 -1.578 1.00 90.81 111 GLY A CA 1
ATOM 844 C C . GLY A 1 111 ? 5.134 10.901 -0.736 1.00 90.81 111 GLY A C 1
ATOM 845 O O . GLY A 1 111 ? 4.183 10.316 -0.229 1.00 90.81 111 GLY A O 1
ATOM 846 N N . SER A 1 112 ? 5.275 12.226 -0.636 1.00 92.88 112 SER A N 1
ATOM 847 C CA . SER A 1 112 ? 4.337 13.073 0.117 1.00 92.88 112 SER A CA 1
ATOM 848 C C . SER A 1 112 ? 2.915 13.021 -0.450 1.00 92.88 112 SER A C 1
ATOM 850 O O . SER A 1 112 ? 1.954 12.862 0.305 1.00 92.88 112 SER A O 1
ATOM 852 N N . PHE A 1 113 ? 2.762 13.088 -1.777 1.00 95.25 113 PHE A N 1
ATOM 853 C CA . PHE A 1 113 ? 1.450 12.946 -2.416 1.00 95.25 113 PHE A CA 1
ATOM 854 C C . PHE A 1 113 ? 0.872 11.534 -2.249 1.00 95.25 113 PHE A C 1
ATOM 856 O O . PHE A 1 113 ? -0.325 11.391 -1.990 1.00 95.25 113 PHE A O 1
ATOM 863 N N . ALA A 1 114 ? 1.703 10.491 -2.325 1.00 93.69 114 ALA A N 1
ATOM 864 C CA . ALA A 1 114 ? 1.283 9.117 -2.054 1.00 93.69 114 ALA A CA 1
ATOM 865 C C . ALA A 1 114 ? 0.799 8.949 -0.602 1.00 93.69 114 ALA A C 1
ATOM 867 O O . ALA A 1 114 ? -0.277 8.409 -0.365 1.00 93.69 114 ALA A O 1
ATOM 868 N N . CYS A 1 115 ? 1.534 9.487 0.374 1.00 94.69 115 CYS A N 1
ATOM 869 C CA . CYS A 1 115 ? 1.135 9.485 1.781 1.00 94.69 115 CYS A CA 1
ATOM 870 C C . CYS A 1 115 ? -0.225 10.159 1.994 1.00 94.69 115 CYS A C 1
ATOM 872 O O . CYS A 1 115 ? -1.089 9.592 2.663 1.00 94.69 115 CYS A O 1
ATOM 874 N N . LEU A 1 116 ? -0.439 11.345 1.415 1.00 96.31 116 LEU A N 1
ATOM 875 C CA . LEU A 1 116 ? -1.706 12.072 1.539 1.00 96.31 116 LEU A CA 1
ATOM 876 C C . LEU A 1 116 ? -2.868 11.295 0.914 1.00 96.31 116 LEU A C 1
ATOM 878 O O . LEU A 1 116 ? -3.890 11.079 1.565 1.00 96.31 116 LEU A O 1
ATOM 882 N N . THR A 1 117 ? -2.699 10.830 -0.324 1.00 95.19 117 THR A N 1
ATOM 883 C CA . THR A 1 117 ? -3.746 10.096 -1.052 1.00 95.19 117 THR A CA 1
ATOM 884 C C . THR A 1 117 ? -4.103 8.778 -0.365 1.00 95.19 117 THR A C 1
ATOM 886 O O . THR A 1 117 ? -5.286 8.499 -0.160 1.00 95.19 117 THR A O 1
ATOM 889 N N . PHE A 1 118 ? -3.112 8.001 0.083 1.00 95.75 118 PHE A N 1
ATOM 890 C CA . PHE A 1 118 ? -3.354 6.767 0.832 1.00 95.75 118 PHE A CA 1
ATOM 891 C C . PHE A 1 118 ? -3.987 7.022 2.195 1.00 95.75 118 PHE A C 1
ATOM 893 O O . PHE A 1 118 ? -4.853 6.255 2.607 1.00 95.75 118 PHE A O 1
ATOM 900 N N . THR A 1 119 ? -3.608 8.097 2.886 1.00 95.75 119 THR A N 1
ATOM 901 C CA . THR A 1 119 ? -4.207 8.446 4.181 1.00 95.75 119 THR A CA 1
ATOM 902 C C . THR A 1 119 ? -5.692 8.757 4.027 1.00 95.75 119 THR A C 1
ATOM 904 O O . THR A 1 119 ? -6.513 8.220 4.770 1.00 95.75 119 THR A O 1
ATOM 907 N N . ILE A 1 120 ? -6.053 9.567 3.027 1.00 95.94 120 ILE A N 1
ATOM 908 C CA . ILE A 1 120 ? -7.453 9.889 2.723 1.00 95.94 120 ILE A CA 1
ATOM 909 C C . ILE A 1 120 ? -8.226 8.610 2.384 1.00 95.94 120 ILE A C 1
ATOM 911 O O . ILE A 1 120 ? -9.285 8.363 2.963 1.00 95.94 120 ILE A O 1
ATOM 915 N N . ALA A 1 121 ? -7.679 7.762 1.509 1.00 93.75 121 ALA A N 1
ATOM 916 C CA . ALA A 1 121 ? -8.310 6.502 1.124 1.00 93.75 121 ALA A CA 1
ATOM 917 C C . ALA A 1 121 ? -8.500 5.547 2.317 1.00 93.75 121 ALA A C 1
ATOM 919 O O . ALA A 1 121 ? -9.566 4.948 2.467 1.00 93.75 121 ALA A O 1
ATOM 920 N N . ALA A 1 122 ? -7.503 5.431 3.196 1.00 93.31 122 ALA A N 1
ATOM 921 C CA . ALA A 1 122 ? -7.559 4.572 4.374 1.00 93.31 122 ALA A CA 1
ATOM 922 C C . ALA A 1 122 ? -8.609 5.056 5.384 1.00 93.31 122 ALA A C 1
ATOM 924 O O . ALA A 1 122 ? -9.418 4.263 5.866 1.00 93.31 122 ALA A O 1
ATOM 925 N N . VAL A 1 123 ? -8.646 6.361 5.668 1.00 93.94 123 VAL A N 1
ATOM 926 C CA . VAL A 1 123 ? -9.644 6.955 6.569 1.00 93.94 123 VAL A CA 1
ATOM 927 C C . VAL A 1 123 ? -11.049 6.805 5.999 1.00 93.94 123 VAL A C 1
ATOM 929 O O . VAL A 1 123 ? -11.962 6.425 6.736 1.00 93.94 123 VAL A O 1
ATOM 932 N N . LEU A 1 124 ? -11.222 7.051 4.698 1.00 93.19 124 LEU A N 1
ATOM 933 C CA . LEU A 1 124 ? -12.503 6.885 4.018 1.00 93.19 124 LEU A CA 1
ATOM 934 C C . LEU A 1 124 ? -12.970 5.429 4.081 1.00 93.19 124 LEU A C 1
ATOM 936 O O . LEU A 1 124 ? -14.113 5.170 4.452 1.00 93.19 124 LEU A O 1
ATOM 940 N N . LYS A 1 125 ? -12.080 4.471 3.795 1.00 90.75 125 LYS A N 1
ATOM 941 C CA . LYS A 1 125 ? -12.410 3.044 3.856 1.00 90.75 125 LYS A CA 1
ATOM 942 C C . LYS A 1 125 ? -12.768 2.608 5.273 1.00 90.75 125 LYS A C 1
ATOM 944 O O . LYS A 1 125 ? -13.783 1.938 5.444 1.00 90.75 125 LYS A O 1
ATOM 949 N N . LYS A 1 126 ? -11.996 3.010 6.289 1.00 90.12 126 LYS A N 1
ATOM 950 C CA . LYS A 1 126 ? -12.312 2.688 7.690 1.00 90.12 126 LYS A CA 1
ATOM 951 C C . LYS A 1 126 ? -13.641 3.306 8.113 1.00 90.12 126 LYS A C 1
ATOM 953 O O . LYS A 1 126 ? -14.428 2.642 8.777 1.00 90.12 126 LYS A O 1
ATOM 958 N N . HIS A 1 127 ? -13.920 4.542 7.700 1.00 91.44 127 HIS A N 1
ATOM 959 C CA . HIS A 1 127 ? -15.192 5.191 8.001 1.00 91.44 127 HIS A CA 1
ATOM 960 C C . HIS A 1 127 ? -16.379 4.490 7.335 1.00 91.44 127 HIS A C 1
ATOM 962 O O . HIS A 1 127 ? -17.390 4.271 7.992 1.00 91.44 127 HIS A O 1
ATOM 968 N N . ALA A 1 128 ? -16.236 4.089 6.071 1.00 89.19 128 ALA A N 1
ATOM 969 C CA . ALA A 1 128 ? -17.262 3.337 5.361 1.00 89.19 128 ALA A CA 1
ATOM 970 C C . ALA A 1 128 ? -17.561 2.002 6.056 1.00 89.19 128 ALA A C 1
ATOM 972 O O . ALA A 1 128 ? -18.721 1.684 6.282 1.00 89.19 128 ALA A O 1
ATOM 973 N N . VAL A 1 129 ? -16.526 1.265 6.475 1.00 87.88 129 VAL A N 1
ATOM 974 C CA . VAL A 1 129 ? -16.693 0.002 7.215 1.00 87.88 129 VAL A CA 1
ATOM 975 C C . VAL A 1 129 ? -17.401 0.230 8.555 1.00 87.88 129 VAL A C 1
ATOM 977 O O . VAL A 1 129 ? -18.319 -0.512 8.882 1.00 87.88 129 VAL A O 1
ATOM 980 N N . GLN A 1 130 ? -17.033 1.275 9.304 1.00 88.31 130 GLN A N 1
ATOM 981 C CA . GLN A 1 130 ? -17.672 1.603 10.587 1.00 88.31 130 GLN A CA 1
ATOM 982 C C . GLN A 1 130 ? -19.151 1.991 10.446 1.00 88.31 130 GLN A C 1
ATOM 984 O O . GLN A 1 130 ? -19.946 1.671 11.322 1.00 88.31 130 GLN A O 1
ATOM 989 N N . ASN A 1 131 ? -19.522 2.655 9.350 1.00 88.25 131 ASN A N 1
ATOM 990 C CA . ASN A 1 131 ? -20.901 3.069 9.088 1.00 88.25 131 ASN A CA 1
ATOM 991 C C . ASN A 1 131 ? -21.716 2.014 8.316 1.00 88.25 131 ASN A C 1
ATOM 993 O O . ASN A 1 131 ? -22.874 2.266 7.990 1.00 88.25 131 ASN A O 1
ATOM 997 N N . GLY A 1 132 ? -21.116 0.875 7.951 1.00 83.19 132 GLY A N 1
ATOM 998 C CA . GLY A 1 132 ? -21.757 -0.132 7.101 1.00 83.19 132 GLY A CA 1
ATOM 999 C C . GLY A 1 132 ? -22.018 0.331 5.661 1.00 83.19 132 GLY A C 1
ATOM 1000 O O . GLY A 1 132 ? -22.902 -0.197 4.996 1.00 83.19 132 GLY A O 1
ATOM 1001 N N . TRP A 1 133 ? -21.282 1.327 5.159 1.00 83.56 133 TRP A N 1
ATOM 1002 C CA . TRP A 1 133 ? -21.429 1.813 3.786 1.00 83.56 133 TRP A CA 1
ATOM 1003 C C . TRP A 1 133 ? -20.682 0.911 2.799 1.00 83.56 133 TRP A C 1
ATOM 1005 O O . TRP A 1 133 ? -19.457 0.757 2.865 1.00 83.56 133 TRP A O 1
ATOM 1015 N N . SER A 1 134 ? -21.403 0.368 1.820 1.00 75.00 134 SER A N 1
ATOM 1016 C CA . SER A 1 134 ? -20.818 -0.336 0.680 1.00 75.00 134 SER A CA 1
ATOM 1017 C C . SER A 1 134 ? -20.349 0.676 -0.374 1.00 75.00 134 SER A C 1
ATOM 1019 O O . SER A 1 134 ? -21.157 1.250 -1.099 1.00 75.00 134 SER A O 1
ATOM 1021 N N . ILE A 1 135 ? -19.035 0.913 -0.467 1.00 70.62 135 ILE A N 1
ATOM 1022 C CA . ILE A 1 135 ? -18.447 1.805 -1.495 1.00 70.62 135 ILE A CA 1
ATOM 1023 C C . ILE A 1 135 ? -18.681 1.241 -2.906 1.00 70.62 135 ILE A C 1
ATOM 1025 O O . ILE A 1 135 ? -18.847 1.987 -3.864 1.00 70.62 135 ILE A O 1
ATOM 1029 N N . ILE A 1 136 ? -18.687 -0.087 -3.014 1.00 68.19 136 ILE A N 1
ATOM 1030 C CA . ILE A 1 136 ? -19.051 -0.822 -4.219 1.00 68.19 136 ILE A CA 1
ATOM 1031 C C . ILE A 1 136 ? -20.356 -1.531 -3.860 1.00 68.19 136 ILE A C 1
ATOM 1033 O O . ILE A 1 136 ? -20.335 -2.293 -2.889 1.00 68.19 136 ILE A O 1
ATOM 1037 N N . PRO A 1 137 ? -21.479 -1.258 -4.544 1.00 67.06 137 PRO A N 1
ATOM 1038 C CA . PRO A 1 137 ? -22.702 -2.009 -4.309 1.00 67.06 137 PRO A CA 1
ATOM 1039 C C . PRO A 1 137 ? -22.413 -3.488 -4.573 1.00 67.06 137 PRO A C 1
ATOM 1041 O O . PRO A 1 137 ? -21.828 -3.830 -5.601 1.00 67.06 137 PRO A O 1
ATOM 1044 N N . GLU A 1 138 ? -22.774 -4.365 -3.637 1.00 62.06 138 GLU A N 1
ATOM 104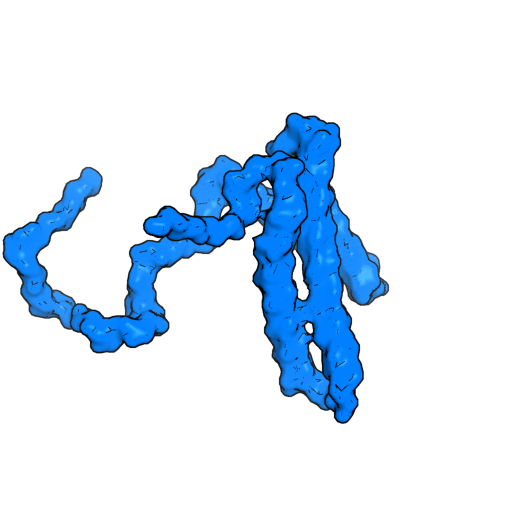5 C CA . GLU A 1 138 ? -22.766 -5.799 -3.913 1.00 62.06 138 GLU A CA 1
ATOM 1046 C C . GLU A 1 138 ? -23.783 -6.041 -5.032 1.00 62.06 138 GLU A C 1
ATOM 1048 O O . GLU A 1 138 ? -24.976 -5.777 -4.868 1.00 62.06 138 GLU A O 1
ATOM 1053 N N . GLU A 1 139 ? -23.307 -6.473 -6.202 1.00 54.28 139 GLU A N 1
ATOM 1054 C CA . GLU A 1 139 ? -24.165 -6.900 -7.304 1.00 54.28 139 GLU A CA 1
ATOM 1055 C C . GLU A 1 139 ? -24.952 -8.137 -6.857 1.00 54.28 139 GLU A C 1
ATOM 1057 O O . GLU A 1 139 ? -24.566 -9.272 -7.108 1.00 54.28 139 GLU A O 1
ATOM 1062 N N . ASN A 1 140 ? -26.097 -7.919 -6.214 1.00 48.03 140 ASN A N 1
ATOM 1063 C CA . ASN A 1 140 ? -27.148 -8.929 -6.100 1.00 48.03 140 ASN A CA 1
ATOM 1064 C C . ASN A 1 140 ? -28.095 -8.878 -7.315 1.00 48.03 140 ASN A C 1
ATOM 1066 O O . ASN A 1 140 ? -29.220 -9.374 -7.293 1.00 48.03 140 ASN A O 1
ATOM 1070 N N . HIS A 1 141 ? -27.636 -8.248 -8.396 1.00 51.62 141 HIS A N 1
ATOM 1071 C CA . HIS A 1 141 ? -28.355 -8.118 -9.646 1.00 51.62 141 HIS A CA 1
ATOM 1072 C C . HIS A 1 141 ? -27.613 -8.950 -10.681 1.00 51.62 141 HIS A C 1
ATOM 1074 O O . HIS A 1 141 ? -26.488 -8.623 -11.045 1.00 51.62 141 HIS A O 1
ATOM 1080 N N . ASN A 1 142 ? -28.252 -10.020 -11.162 1.00 50.72 142 ASN A N 1
ATOM 1081 C CA . ASN A 1 142 ? -27.838 -10.696 -12.390 1.00 50.72 142 ASN A CA 1
ATOM 1082 C C . ASN A 1 142 ? -27.548 -9.609 -13.437 1.00 50.72 142 ASN A C 1
ATOM 1084 O O . ASN A 1 142 ? -28.483 -8.867 -13.753 1.00 50.72 142 ASN A O 1
ATOM 1088 N N . PRO A 1 143 ? -26.307 -9.457 -13.940 1.00 50.59 143 PRO A N 1
ATOM 1089 C CA . PRO A 1 143 ? -25.992 -8.333 -14.798 1.00 50.59 143 PRO A CA 1
ATOM 1090 C C . PRO A 1 143 ? -26.897 -8.374 -16.029 1.00 50.59 143 PRO A C 1
ATOM 1092 O O . PRO A 1 143 ? -26.810 -9.278 -16.869 1.00 50.59 143 PRO A O 1
ATOM 1095 N N . ILE A 1 144 ? -27.786 -7.380 -16.099 1.00 53.69 144 ILE A N 1
ATOM 1096 C CA . ILE A 1 144 ? -28.693 -7.109 -17.220 1.00 53.69 144 ILE A CA 1
ATOM 1097 C C . ILE A 1 144 ? -27.863 -6.692 -18.450 1.00 53.69 144 ILE A C 1
ATOM 1099 O O . ILE A 1 144 ? -28.335 -6.717 -19.569 1.00 53.69 144 ILE A O 1
ATOM 1103 N N . PHE A 1 145 ? -26.579 -6.370 -18.315 1.00 48.91 145 PHE A N 1
ATOM 1104 C CA . PHE A 1 145 ? -25.704 -6.195 -19.471 1.00 48.91 145 PHE A CA 1
ATOM 1105 C C . PHE A 1 145 ? -24.374 -6.905 -19.211 1.00 48.91 145 PHE A C 1
ATOM 1107 O O . PHE A 1 145 ? -23.799 -6.773 -18.137 1.00 48.91 145 PHE A O 1
ATOM 1114 N N . ALA A 1 146 ? -23.922 -7.692 -20.195 1.00 52.50 146 ALA A N 1
ATOM 1115 C CA . ALA A 1 146 ? -22.679 -8.480 -20.198 1.00 52.50 146 ALA A CA 1
ATOM 1116 C C . ALA A 1 146 ? -22.620 -9.780 -19.357 1.00 52.50 146 ALA A C 1
ATOM 1118 O O . ALA A 1 146 ? -21.534 -10.333 -19.182 1.00 52.50 146 ALA A O 1
ATOM 1119 N N . SER A 1 147 ? -23.744 -10.354 -18.906 1.00 57.28 147 SER A N 1
ATOM 1120 C CA . SER A 1 147 ? -23.720 -11.735 -18.390 1.00 57.28 147 SER A CA 1
ATOM 1121 C C . SER A 1 147 ? -23.710 -12.764 -19.535 1.00 57.28 147 SER A C 1
ATOM 1123 O O . SER A 1 147 ? -24.467 -12.652 -20.498 1.00 57.28 147 SER A O 1
ATOM 1125 N N . VAL A 1 148 ? -22.896 -13.823 -19.419 1.00 58.97 148 VAL A N 1
ATOM 1126 C CA . VAL A 1 148 ? -22.860 -14.959 -20.379 1.00 58.97 148 VAL A CA 1
ATOM 1127 C C . VAL A 1 148 ? -24.228 -15.660 -20.485 1.00 58.97 148 VAL A C 1
ATOM 1129 O O . VAL A 1 148 ? -24.548 -16.300 -21.484 1.00 58.97 148 VAL A O 1
ATOM 1132 N N . HIS A 1 149 ? -25.058 -15.509 -19.451 1.00 56.22 149 HIS A N 1
ATOM 1133 C CA . HIS A 1 149 ? -26.415 -16.041 -19.372 1.00 56.22 149 HIS A CA 1
ATOM 1134 C C . HIS A 1 149 ? -27.485 -15.052 -19.845 1.00 56.22 149 HIS A C 1
ATOM 1136 O O . HIS A 1 149 ? -28.639 -15.444 -19.974 1.00 56.22 149 HIS A O 1
ATOM 1142 N N . GLY A 1 150 ? -27.126 -13.802 -20.139 1.00 60.75 150 GLY A N 1
ATOM 1143 C CA . GLY A 1 150 ? -28.053 -12.772 -20.589 1.00 60.75 150 GLY A CA 1
ATOM 1144 C C . GLY A 1 150 ? -28.884 -13.191 -21.810 1.00 60.75 150 GLY A C 1
ATOM 1145 O O . GLY A 1 150 ? -30.108 -13.114 -21.746 1.00 60.75 150 GLY A O 1
ATOM 1146 N N . PRO A 1 151 ? -28.283 -13.762 -22.869 1.00 61.78 151 PRO A N 1
ATOM 1147 C CA . PRO A 1 151 ? -29.039 -14.249 -24.024 1.00 61.78 151 PRO A CA 1
ATOM 1148 C C . PRO A 1 151 ? -30.004 -15.410 -23.723 1.00 61.78 151 PRO A C 1
ATOM 1150 O O . PRO A 1 151 ? -30.838 -15.731 -24.562 1.00 61.78 151 PRO A O 1
ATOM 1153 N N . ARG A 1 152 ? -29.876 -16.084 -22.566 1.00 59.59 152 ARG A N 1
ATOM 1154 C CA . ARG A 1 152 ? -30.759 -17.197 -22.164 1.00 59.59 152 ARG A CA 1
ATOM 1155 C C . ARG A 1 152 ? -32.028 -16.727 -21.461 1.00 59.59 152 ARG A C 1
ATOM 1157 O O . ARG A 1 152 ? -32.986 -17.492 -21.377 1.00 59.59 152 ARG A O 1
ATOM 1164 N N . TYR A 1 153 ? -32.032 -15.508 -20.934 1.00 63.03 153 TYR A N 1
ATOM 1165 C CA . TYR A 1 153 ? -33.234 -14.905 -20.381 1.00 63.03 153 TYR A CA 1
ATOM 1166 C C . TYR A 1 153 ? -33.983 -14.185 -21.503 1.00 63.03 153 TYR A C 1
ATOM 1168 O O . TYR A 1 153 ? -33.368 -13.705 -22.447 1.00 63.03 153 TYR A O 1
ATOM 1176 N N . ASP A 1 154 ? -35.310 -14.178 -21.442 1.00 60.72 154 ASP A N 1
ATOM 1177 C CA . ASP A 1 154 ? -36.167 -13.457 -22.384 1.00 60.72 154 ASP A CA 1
ATOM 1178 C C . ASP A 1 154 ? -36.537 -12.109 -21.757 1.00 60.72 154 ASP A C 1
ATOM 1180 O O . ASP A 1 154 ? -36.991 -12.054 -20.612 1.00 60.72 154 ASP A O 1
ATOM 1184 N N . TRP A 1 155 ? -36.284 -11.036 -22.501 1.00 62.03 155 TRP A N 1
ATOM 1185 C CA . TRP A 1 155 ? -36.290 -9.637 -22.062 1.00 62.03 155 TRP A CA 1
ATOM 1186 C C . TRP A 1 155 ? -37.529 -8.906 -22.566 1.00 62.03 155 TRP A C 1
ATOM 1188 O O . TRP A 1 155 ? -37.666 -7.695 -22.391 1.00 62.03 155 TRP A O 1
ATOM 1198 N N . THR A 1 156 ? -38.414 -9.624 -23.255 1.00 67.62 156 THR A N 1
ATOM 1199 C CA . THR A 1 156 ? -39.632 -9.051 -23.795 1.00 67.62 156 THR A CA 1
ATOM 1200 C C . THR A 1 156 ? -40.553 -8.613 -22.655 1.00 67.62 156 THR A C 1
ATOM 1202 O O . THR A 1 156 ? -40.970 -9.401 -21.805 1.00 67.62 156 THR A O 1
ATOM 1205 N N . LEU A 1 157 ? -40.910 -7.323 -22.651 1.00 58.38 157 LEU A N 1
ATOM 1206 C CA . LEU A 1 157 ? -41.888 -6.731 -21.724 1.00 58.38 157 LEU A CA 1
ATOM 1207 C C . LEU A 1 157 ? -43.263 -7.429 -21.762 1.00 58.38 157 LEU A C 1
ATOM 1209 O O . LEU A 1 157 ? -44.085 -7.217 -20.876 1.00 58.38 157 LEU A O 1
ATOM 1213 N N . THR A 1 158 ? -43.520 -8.225 -22.800 1.00 55.31 158 THR A N 1
ATOM 1214 C CA . THR A 1 158 ? -44.789 -8.891 -23.105 1.00 55.31 158 THR A CA 1
ATOM 1215 C C . THR A 1 158 ? -44.899 -10.303 -22.539 1.00 55.31 158 THR A C 1
ATOM 1217 O O . THR A 1 158 ? -45.886 -10.983 -22.814 1.00 55.31 158 THR A O 1
ATOM 1220 N N . LYS A 1 159 ? -43.916 -10.786 -21.771 1.00 62.97 159 LYS A N 1
ATOM 1221 C CA . LYS A 1 159 ? -44.020 -12.110 -21.156 1.00 62.97 159 LYS A CA 1
ATOM 1222 C C . LYS A 1 159 ? -45.117 -12.107 -20.091 1.00 62.97 159 LYS A C 1
ATOM 1224 O O . LYS A 1 159 ? -45.021 -11.384 -19.098 1.00 62.97 159 LYS A O 1
ATOM 1229 N N . GLU A 1 160 ? -46.142 -12.938 -20.280 1.00 54.00 160 GLU A N 1
ATOM 1230 C CA . GLU A 1 160 ? -47.159 -13.168 -19.255 1.00 54.00 160 GLU A CA 1
ATOM 1231 C C . GLU A 1 160 ? -46.473 -13.643 -17.971 1.00 54.00 160 GLU A C 1
ATOM 1233 O O . GLU A 1 160 ? -45.796 -14.677 -17.934 1.00 54.00 160 GLU A O 1
ATOM 1238 N N . ARG A 1 161 ? -46.603 -12.852 -16.903 1.00 65.44 161 ARG A N 1
ATOM 1239 C CA . ARG A 1 161 ? -46.156 -13.274 -15.577 1.00 65.44 161 ARG A CA 1
ATOM 1240 C C . ARG A 1 161 ? -47.046 -14.441 -15.136 1.00 65.44 161 ARG A C 1
ATOM 1242 O O . ARG A 1 161 ? -48.255 -14.385 -15.368 1.00 65.44 161 ARG A O 1
ATOM 1249 N N . PRO A 1 162 ? -46.495 -15.491 -14.499 1.00 65.62 162 PRO A N 1
ATOM 1250 C CA . PRO A 1 162 ? -47.316 -16.573 -13.971 1.00 65.62 162 PRO A CA 1
ATOM 1251 C C . PRO A 1 162 ? -48.374 -15.982 -13.035 1.00 65.62 162 PRO A C 1
ATOM 1253 O O . PRO A 1 162 ? -48.069 -15.088 -12.244 1.00 65.62 162 PRO A O 1
ATOM 1256 N N . ARG A 1 163 ? -49.611 -16.483 -13.139 1.00 52.78 163 ARG A N 1
ATOM 1257 C CA . ARG A 1 163 ? -50.856 -15.906 -12.585 1.00 52.78 163 ARG A CA 1
ATOM 1258 C C . ARG A 1 163 ? -50.863 -15.655 -11.062 1.00 52.78 163 ARG A C 1
ATOM 1260 O O . ARG A 1 163 ? -51.826 -15.111 -10.538 1.00 52.78 163 ARG A O 1
ATOM 1267 N N . ASN A 1 164 ? -49.787 -16.014 -10.366 1.00 64.12 164 ASN A N 1
ATOM 1268 C CA . ASN A 1 164 ? -49.653 -16.008 -8.914 1.00 64.12 164 ASN A CA 1
ATOM 1269 C C . ASN A 1 164 ? -48.557 -15.031 -8.430 1.00 64.12 164 ASN A C 1
ATOM 1271 O O . ASN A 1 164 ? -48.120 -15.124 -7.287 1.00 64.12 164 ASN A O 1
ATOM 1275 N N . TRP A 1 165 ? -48.051 -14.141 -9.293 1.00 56.38 165 TRP A N 1
ATOM 1276 C CA . TRP A 1 165 ? -46.993 -13.195 -8.928 1.00 56.38 165 TRP A CA 1
ATOM 1277 C C . TRP A 1 165 ? -47.556 -11.990 -8.161 1.00 56.38 165 TRP A C 1
ATOM 1279 O O . TRP A 1 165 ? -48.070 -11.047 -8.762 1.00 56.38 165 TRP A O 1
ATOM 1289 N N . THR A 1 166 ? -47.434 -11.998 -6.835 1.00 60.09 166 THR A N 1
ATOM 1290 C CA . THR A 1 166 ? -47.663 -10.820 -5.987 1.00 60.09 166 THR A CA 1
ATOM 1291 C C . THR A 1 166 ? -46.351 -10.061 -5.808 1.00 60.09 166 THR A C 1
ATOM 1293 O O . THR A 1 166 ? -45.392 -10.603 -5.259 1.00 60.09 166 THR A O 1
ATOM 1296 N N . SER A 1 167 ? -46.293 -8.808 -6.264 1.00 54.09 167 SER A N 1
ATOM 1297 C CA . SER A 1 167 ? -45.239 -7.879 -5.844 1.00 54.09 167 SER A CA 1
ATOM 1298 C C . SER A 1 167 ? -45.373 -7.688 -4.333 1.00 54.09 167 SER A C 1
ATOM 1300 O O . SER A 1 167 ? -46.440 -7.277 -3.883 1.00 54.09 167 SER A O 1
ATOM 1302 N N . GLY A 1 168 ? -44.349 -8.058 -3.561 1.00 45.44 168 GLY A N 1
ATOM 1303 C CA . GLY A 1 168 ? -44.363 -7.900 -2.105 1.00 45.44 168 GLY A CA 1
ATOM 1304 C C . GLY A 1 168 ? -44.640 -6.450 -1.702 1.00 45.44 168 GLY A C 1
ATOM 1305 O O . GLY A 1 168 ? -44.163 -5.531 -2.368 1.00 45.44 168 GLY A O 1
ATOM 1306 N N . GLU A 1 169 ? -45.450 -6.273 -0.655 1.00 39.94 169 GLU A N 1
ATOM 1307 C CA . GLU A 1 169 ? -45.714 -4.981 -0.010 1.00 39.94 169 GLU A CA 1
ATOM 1308 C C . GLU A 1 169 ? -44.407 -4.335 0.472 1.00 39.94 169 GLU A C 1
ATOM 1310 O O . GLU A 1 169 ? -43.507 -5.027 0.956 1.00 39.94 169 GLU A O 1
ATOM 1315 N N . ASN A 1 170 ? -44.327 -3.013 0.293 1.00 38.69 170 ASN A N 1
ATOM 1316 C CA . ASN A 1 170 ? -43.248 -2.154 0.787 1.00 38.69 170 ASN A CA 1
ATOM 1317 C C . ASN A 1 170 ? -43.281 -2.019 2.311 1.00 38.69 170 ASN A C 1
ATOM 1319 O O . ASN A 1 170 ? -44.402 -1.881 2.851 1.00 38.69 170 ASN A O 1
#

Solvent-accessible surface area (backbone atoms only — not comparable to full-atom values): 9803 Å² total; per-residue (Å²): 130,85,81,78,75,79,82,54,75,80,78,54,64,86,48,54,65,59,69,61,41,43,55,57,54,43,53,62,42,48,51,50,21,51,51,52,27,48,52,47,49,69,76,52,74,77,62,91,46,74,67,50,46,50,52,47,37,48,65,47,23,50,53,52,41,49,18,53,47,40,23,54,51,42,22,26,48,38,20,63,73,65,76,48,98,50,65,65,25,38,36,52,4,18,40,51,18,11,48,44,52,11,62,72,70,73,30,72,66,62,13,53,54,39,20,52,54,37,26,53,52,36,43,51,51,53,50,28,61,75,71,70,50,67,91,63,74,80,79,88,57,81,50,91,70,90,38,96,60,46,87,77,55,86,82,63,90,79,64,81,70,66,99,80,75,73,81,79,84,131

Sequence (170 aa):
MAESKPYHYFDTPEGEDIFKKLMVVLKPVALTGIAASTVNVLCFPTAKTYLEVFGKYAYFTLPLVGAASAFVIISNLGVNYRQ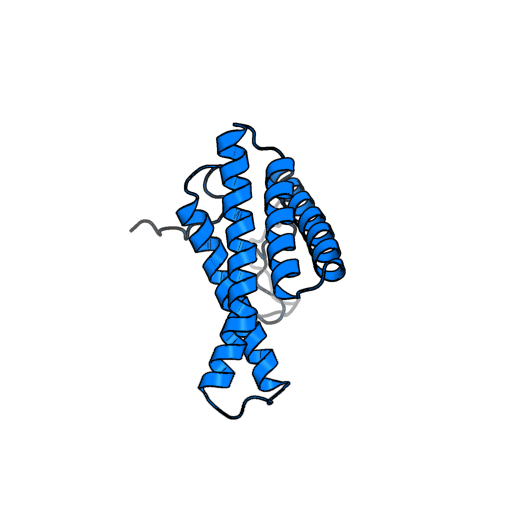KDDKLNWVAGALASGAIVGAWTRSTQAGSFACLTFTIAAVLKKHAVQNGWSIIPEENHNPIFASVHGPRYDWTLTKERPRNWTSGEN